Protein AF-A0A0A3J3R8-F1 (afdb_monomer)

Sequence (69 aa):
MEFISKVSEDLVAFQKRRVEFCIEKLKEEG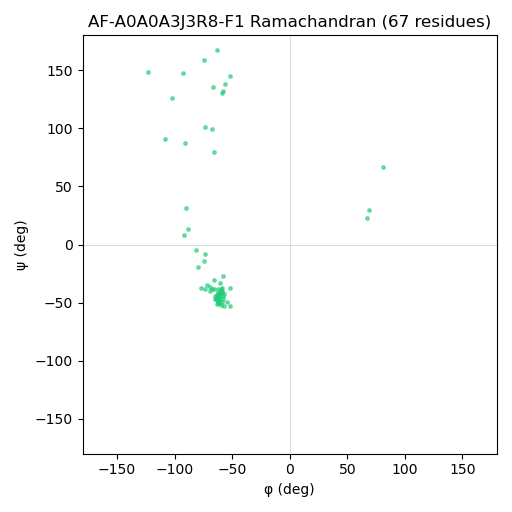EPIIEWKIYRKAGIRSDVSNEVKRFISLKVTQYESLNNK

pLDDT: mean 86.98, std 14.86, range [42.72, 96.69]

Mean predicted aligned error: 6.3 Å

Structure (mmCIF, N/CA/C/O backbone):
data_AF-A0A0A3J3R8-F1
#
_entry.id   AF-A0A0A3J3R8-F1
#
loop_
_atom_site.group_PDB
_atom_site.id
_atom_site.type_symbol
_atom_site.label_atom_id
_atom_site.label_alt_id
_atom_site.label_comp_id
_atom_site.label_asym_id
_atom_site.label_entity_id
_atom_site.label_seq_id
_atom_site.pdbx_PDB_ins_code
_atom_site.Cartn_x
_atom_site.Cartn_y
_atom_site.Cartn_z
_atom_site.occupancy
_atom_site.B_iso_or_equiv
_atom_site.auth_seq_id
_atom_site.auth_comp_id
_atom_site.auth_asym_id
_atom_site.auth_atom_id
_atom_site.pdbx_PDB_model_num
ATOM 1 N N . MET A 1 1 ? 8.095 5.496 -37.839 1.00 42.72 1 MET A N 1
ATOM 2 C CA . MET A 1 1 ? 7.267 5.475 -36.616 1.00 42.72 1 MET A CA 1
ATOM 3 C C . MET A 1 1 ? 8.194 5.736 -35.447 1.00 42.72 1 MET A C 1
ATOM 5 O O . MET A 1 1 ? 8.922 4.837 -35.053 1.00 42.72 1 MET A O 1
ATOM 9 N N . GLU A 1 2 ? 8.248 6.978 -34.969 1.00 43.16 2 GLU A N 1
ATOM 10 C CA . GLU A 1 2 ? 8.940 7.296 -33.719 1.00 43.16 2 GLU A CA 1
ATOM 11 C C . GLU 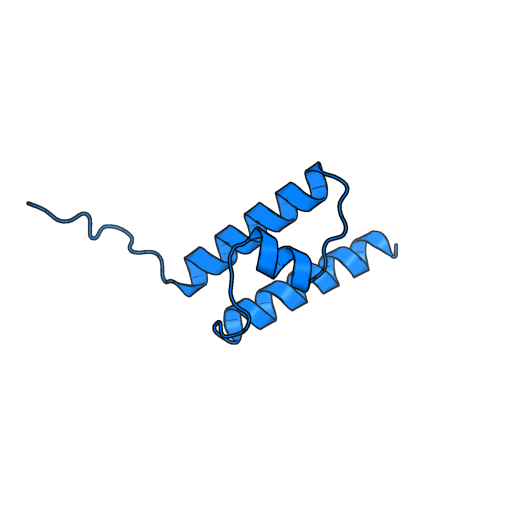A 1 2 ? 8.070 6.776 -32.578 1.00 43.16 2 GLU A C 1
ATOM 13 O O . GLU A 1 2 ? 7.023 7.337 -32.258 1.00 43.16 2 GLU A O 1
ATOM 18 N N . PHE A 1 3 ? 8.446 5.620 -32.038 1.00 52.75 3 PHE A N 1
ATOM 19 C CA . PHE A 1 3 ? 7.818 5.083 -30.842 1.00 52.75 3 PHE A CA 1
ATOM 20 C C . PHE A 1 3 ? 7.995 6.111 -29.724 1.00 52.75 3 PHE A C 1
ATOM 22 O O . PHE A 1 3 ? 9.099 6.606 -29.510 1.00 52.75 3 PHE A O 1
ATOM 29 N N . ILE A 1 4 ? 6.909 6.453 -29.029 1.00 59.56 4 ILE A N 1
ATOM 30 C CA . ILE A 1 4 ? 6.922 7.348 -27.868 1.00 59.56 4 ILE A CA 1
ATOM 31 C C . ILE A 1 4 ? 7.702 6.642 -26.748 1.00 59.56 4 ILE A C 1
ATOM 33 O O . ILE A 1 4 ? 7.131 6.047 -25.844 1.00 59.56 4 ILE A O 1
ATOM 37 N N . SER A 1 5 ? 9.030 6.677 -26.806 1.00 54.16 5 SER A N 1
ATOM 38 C CA . SER A 1 5 ? 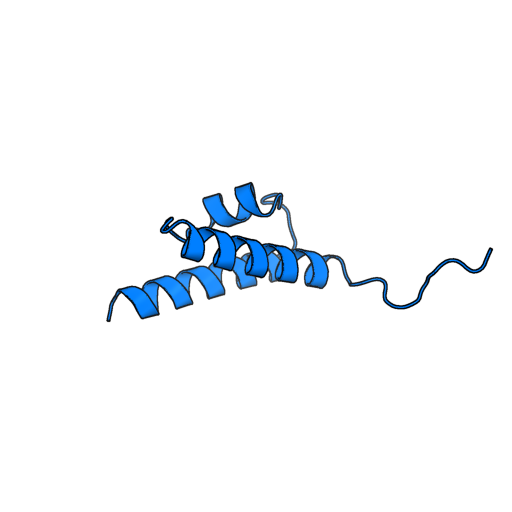9.930 6.219 -25.745 1.00 54.16 5 SER A CA 1
ATOM 39 C C . SER A 1 5 ? 10.256 7.369 -24.788 1.00 54.16 5 SER A C 1
ATOM 41 O O . SER A 1 5 ? 11.363 7.467 -24.261 1.00 54.16 5 SER A O 1
ATOM 43 N N . LYS A 1 6 ? 9.313 8.300 -24.607 1.00 51.75 6 LYS A N 1
ATOM 44 C CA . LYS A 1 6 ? 9.487 9.496 -23.785 1.00 51.75 6 LYS A CA 1
ATOM 45 C C . LYS A 1 6 ? 8.641 9.320 -22.527 1.00 51.75 6 LYS A C 1
ATOM 47 O O . LYS A 1 6 ? 7.467 9.663 -22.505 1.00 51.75 6 LYS A O 1
ATOM 52 N N . VAL A 1 7 ? 9.295 8.756 -21.508 1.00 55.75 7 VAL A N 1
ATOM 53 C CA . VAL A 1 7 ? 8.781 8.382 -20.177 1.00 55.75 7 VAL A CA 1
ATOM 54 C C . VAL A 1 7 ? 8.024 7.047 -20.159 1.00 55.75 7 VAL A C 1
ATOM 56 O O . VAL A 1 7 ? 6.829 6.983 -19.890 1.00 55.75 7 VAL A O 1
ATOM 59 N N . SER A 1 8 ? 8.738 5.943 -20.401 1.00 52.81 8 SER A N 1
ATOM 60 C CA . SER A 1 8 ? 8.299 4.648 -19.872 1.00 52.81 8 SER A CA 1
ATOM 61 C C . SER A 1 8 ? 8.431 4.713 -18.352 1.00 52.81 8 SER A C 1
ATOM 63 O O . SER A 1 8 ? 9.535 4.630 -17.813 1.00 52.81 8 SER A O 1
ATOM 65 N N . GLU A 1 9 ? 7.326 4.962 -17.661 1.00 61.09 9 GLU A N 1
ATOM 66 C CA . GLU A 1 9 ? 7.297 4.860 -16.210 1.00 61.09 9 GLU A CA 1
ATOM 67 C C . GLU A 1 9 ? 7.713 3.442 -15.796 1.00 61.09 9 GLU A C 1
ATOM 69 O O . GLU A 1 9 ? 7.223 2.461 -16.361 1.00 61.09 9 GLU A O 1
ATOM 74 N N . ASP A 1 10 ? 8.628 3.335 -14.831 1.00 83.94 10 ASP A N 1
ATOM 75 C CA . ASP A 1 10 ? 8.983 2.049 -14.237 1.00 83.94 10 ASP A CA 1
ATOM 76 C C . ASP A 1 10 ? 7.717 1.386 -13.672 1.00 83.94 10 ASP A C 1
ATOM 78 O O . ASP A 1 10 ? 6.874 2.046 -13.056 1.00 83.94 10 ASP A O 1
ATOM 82 N N . LEU A 1 11 ? 7.567 0.076 -13.873 1.00 86.50 11 LEU A N 1
ATOM 83 C CA . LEU A 1 11 ? 6.387 -0.686 -13.458 1.00 86.50 11 LEU A CA 1
ATOM 84 C C . LEU A 1 11 ? 6.057 -0.444 -11.977 1.00 86.50 11 LEU A C 1
ATOM 86 O O . LEU A 1 11 ? 4.888 -0.322 -11.608 1.00 86.50 11 LEU A O 1
ATOM 90 N N . VAL A 1 12 ? 7.091 -0.316 -11.140 1.00 90.69 12 VAL A N 1
ATOM 91 C CA . VAL A 1 12 ? 6.967 -0.000 -9.713 1.00 90.69 12 VAL A CA 1
ATOM 92 C C . VAL A 1 12 ? 6.359 1.384 -9.489 1.00 90.69 12 VAL A C 1
ATOM 94 O O . VAL A 1 12 ? 5.444 1.528 -8.677 1.00 90.69 12 VAL A O 1
ATOM 97 N N . ALA A 1 13 ? 6.831 2.406 -10.205 1.00 90.62 13 ALA A N 1
ATOM 98 C CA . ALA A 1 13 ? 6.300 3.763 -10.102 1.00 90.62 13 ALA A CA 1
ATOM 99 C C . ALA A 1 13 ? 4.831 3.817 -10.551 1.00 90.62 13 ALA A C 1
ATOM 101 O O . ALA A 1 13 ? 3.987 4.351 -9.826 1.00 90.62 13 ALA A O 1
ATOM 102 N N . PHE A 1 14 ? 4.497 3.143 -11.656 1.00 90.94 14 PHE A N 1
ATOM 103 C CA . PHE A 1 14 ? 3.117 3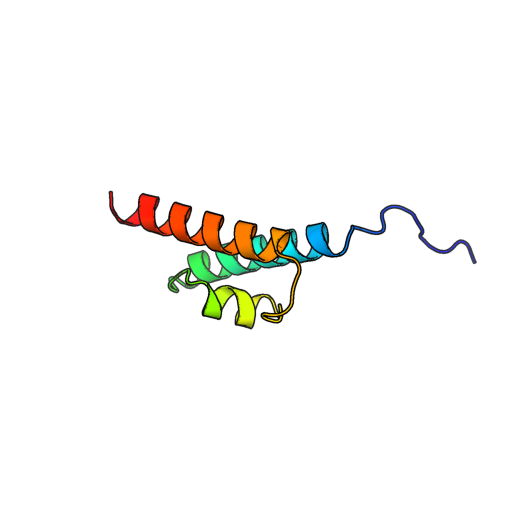.016 -12.128 1.00 90.94 14 PHE A CA 1
ATOM 104 C C . PHE A 1 14 ? 2.206 2.373 -11.075 1.00 90.94 14 PHE A C 1
ATOM 106 O O . PHE A 1 14 ? 1.119 2.879 -10.779 1.00 90.94 14 PHE A O 1
ATOM 113 N N . GLN A 1 15 ? 2.659 1.272 -10.473 1.00 93.19 15 GLN A N 1
ATOM 114 C CA . GLN A 1 15 ? 1.921 0.571 -9.424 1.00 93.19 15 GLN A CA 1
ATOM 115 C C . GLN A 1 15 ? 1.716 1.457 -8.191 1.00 93.19 15 GLN A C 1
ATOM 117 O O . GLN A 1 15 ? 0.600 1.518 -7.674 1.00 93.19 15 GLN A O 1
ATOM 122 N N . LYS A 1 16 ? 2.736 2.210 -7.758 1.00 94.56 16 LYS A N 1
ATOM 123 C CA . LYS A 1 16 ? 2.607 3.165 -6.645 1.00 94.56 16 LYS A CA 1
ATOM 124 C C . LYS A 1 16 ? 1.592 4.269 -6.940 1.00 94.56 16 LYS A C 1
ATOM 126 O O . LYS A 1 16 ? 0.732 4.519 -6.100 1.00 94.56 16 LYS A O 1
ATOM 131 N N . ARG A 1 17 ? 1.610 4.871 -8.136 1.00 94.25 17 ARG A N 1
ATOM 132 C CA . ARG A 1 17 ? 0.598 5.874 -8.522 1.00 94.25 17 ARG A CA 1
ATOM 133 C C . ARG A 1 17 ? -0.816 5.298 -8.501 1.00 94.25 17 ARG A C 1
ATOM 135 O O . ARG A 1 17 ? -1.741 5.947 -8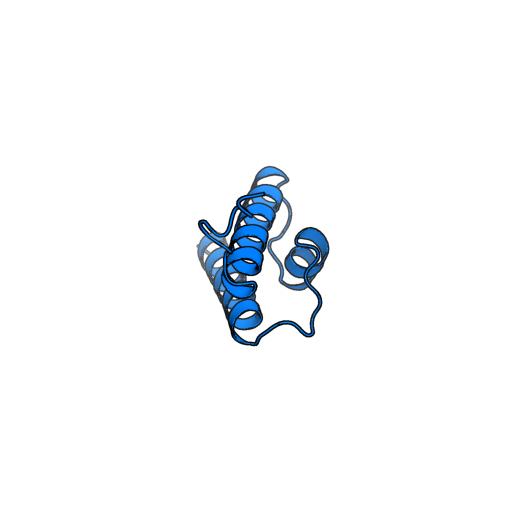.017 1.00 94.25 17 ARG A O 1
ATOM 142 N N . ARG A 1 18 ? -0.997 4.062 -8.986 1.00 94.25 18 ARG A N 1
ATOM 143 C CA . ARG A 1 18 ? -2.297 3.374 -8.908 1.00 94.25 18 ARG A CA 1
ATOM 144 C C . ARG A 1 18 ? -2.747 3.147 -7.469 1.00 94.25 18 ARG A C 1
ATOM 146 O O . ARG A 1 18 ? -3.931 3.321 -7.189 1.00 94.25 18 ARG A O 1
ATOM 153 N N . VAL A 1 19 ? -1.831 2.774 -6.573 1.00 95.94 19 VAL A N 1
ATOM 154 C CA . VAL A 1 19 ? -2.118 2.641 -5.137 1.00 95.94 19 VAL A CA 1
ATOM 155 C C . VAL A 1 19 ? -2.617 3.966 -4.568 1.00 95.94 19 VAL A C 1
ATOM 157 O O . VAL A 1 19 ? -3.673 3.981 -3.942 1.00 95.94 19 VAL A O 1
ATOM 160 N N . GLU A 1 20 ? -1.920 5.073 -4.826 1.00 96.12 20 GLU A N 1
ATOM 161 C CA . GLU A 1 20 ? -2.324 6.395 -4.328 1.00 96.12 20 GLU A CA 1
ATOM 162 C C . GLU A 1 20 ? -3.702 6.806 -4.843 1.00 96.12 20 GLU A C 1
ATOM 164 O O . GLU A 1 20 ? -4.568 7.168 -4.052 1.00 96.12 20 GLU A O 1
ATOM 169 N N . PHE A 1 21 ? -3.952 6.645 -6.143 1.00 96.12 21 PHE A N 1
ATOM 170 C CA . PHE A 1 21 ? -5.268 6.911 -6.722 1.00 96.12 21 PHE A CA 1
ATOM 171 C C . PHE A 1 21 ? -6.382 6.091 -6.050 1.00 96.12 21 PHE A C 1
ATOM 173 O O . PHE A 1 21 ? -7.462 6.608 -5.765 1.00 96.12 21 PHE A O 1
ATOM 180 N N . CYS A 1 22 ? -6.133 4.809 -5.771 1.00 96.38 22 CYS A N 1
ATOM 181 C CA . CYS A 1 22 ? -7.127 3.951 -5.128 1.00 96.38 22 CYS A CA 1
ATOM 182 C C . CYS A 1 22 ? -7.385 4.342 -3.676 1.00 96.38 22 CYS A C 1
ATOM 184 O O . CYS A 1 22 ? -8.526 4.257 -3.229 1.00 96.38 22 CYS A O 1
ATOM 186 N N . ILE A 1 23 ? -6.352 4.775 -2.956 1.00 95.94 23 ILE A N 1
ATOM 187 C CA . ILE A 1 23 ? -6.473 5.291 -1.591 1.00 95.94 23 ILE A CA 1
ATOM 188 C C . ILE A 1 23 ? -7.355 6.541 -1.581 1.00 95.94 23 ILE A C 1
ATOM 190 O O . ILE A 1 23 ? -8.287 6.598 -0.785 1.00 95.94 23 ILE A O 1
ATOM 194 N N . GLU A 1 24 ? -7.129 7.498 -2.484 1.00 95.94 24 GLU A N 1
ATOM 195 C CA . GLU A 1 24 ? -7.979 8.693 -2.579 1.00 95.94 24 GLU A CA 1
ATOM 196 C C . GLU A 1 24 ? -9.431 8.329 -2.899 1.00 95.94 24 GLU A C 1
ATOM 198 O O . GLU A 1 24 ? -10.348 8.812 -2.243 1.00 95.94 24 GLU A O 1
ATOM 203 N N . LYS A 1 25 ? -9.661 7.371 -3.804 1.00 96.06 25 LYS A N 1
ATOM 204 C CA . LYS A 1 25 ? -11.017 6.872 -4.074 1.00 96.06 25 LYS A CA 1
ATOM 205 C C . LYS A 1 25 ? -11.673 6.218 -2.862 1.00 96.06 25 LYS A C 1
ATOM 207 O O . LYS A 1 25 ? -12.872 6.363 -2.673 1.00 96.06 25 LYS A O 1
ATOM 212 N N . LEU A 1 26 ? -10.921 5.469 -2.057 1.00 95.25 26 LEU A N 1
ATOM 213 C CA . LEU A 1 26 ? -11.452 4.885 -0.822 1.00 95.25 26 LEU A CA 1
ATOM 214 C C . LEU A 1 26 ? -11.811 5.971 0.200 1.00 95.25 26 LEU A C 1
ATOM 216 O O . LEU A 1 26 ? -12.857 5.867 0.829 1.00 95.25 26 LEU A O 1
ATOM 220 N N . LYS A 1 27 ? -11.007 7.037 0.309 1.00 93.38 27 LYS A N 1
ATOM 221 C CA . LYS A 1 27 ? -11.336 8.199 1.150 1.00 93.38 27 LYS A CA 1
ATOM 222 C C . LYS A 1 27 ? -12.615 8.893 0.688 1.00 93.38 27 LYS A C 1
ATOM 224 O O . LYS A 1 27 ? -13.480 9.154 1.515 1.00 93.38 27 LYS A O 1
ATOM 229 N N . GLU A 1 28 ? -12.736 9.167 -0.613 1.00 95.38 28 GLU A N 1
ATOM 230 C CA . GLU A 1 28 ? -13.925 9.796 -1.210 1.00 95.38 28 GLU A CA 1
ATOM 231 C C . GLU A 1 28 ? -15.196 8.969 -0.968 1.00 95.38 28 GLU A C 1
ATOM 233 O O . GLU A 1 28 ? -16.261 9.525 -0.721 1.00 95.38 28 GLU A O 1
ATOM 238 N N . GLU A 1 29 ? -15.084 7.640 -1.011 1.00 94.94 29 GLU A N 1
ATOM 239 C CA . GLU A 1 29 ? -16.197 6.711 -0.788 1.00 94.94 29 GLU A CA 1
ATOM 240 C C . GLU A 1 29 ? -16.499 6.457 0.702 1.00 94.94 29 GLU A C 1
ATOM 242 O O . GLU A 1 29 ? -17.465 5.763 1.013 1.00 94.94 29 GLU A O 1
ATOM 247 N N . GLY A 1 30 ? -15.695 6.993 1.629 1.00 93.25 30 GLY A N 1
ATOM 248 C CA . GLY A 1 30 ? -15.826 6.718 3.067 1.00 93.25 30 GLY A CA 1
ATOM 249 C C . GLY A 1 30 ? -15.495 5.268 3.443 1.00 93.25 30 GLY A C 1
ATOM 250 O O . GLY A 1 30 ? -15.948 4.758 4.465 1.00 93.25 30 GLY A O 1
ATOM 251 N N . GLU A 1 31 ? -14.721 4.589 2.603 1.00 94.25 31 GLU A N 1
ATOM 252 C CA . GLU A 1 31 ? -14.391 3.177 2.730 1.00 94.25 31 GLU A CA 1
ATOM 253 C C . GLU A 1 31 ? -13.076 2.979 3.504 1.00 94.25 31 GLU A C 1
ATOM 255 O O . GLU A 1 31 ? -12.145 3.781 3.375 1.00 94.25 31 GLU A O 1
ATOM 260 N N . PRO A 1 32 ? -12.928 1.883 4.274 1.00 93.00 32 PRO A N 1
ATOM 261 C CA . PRO A 1 32 ? -11.721 1.646 5.050 1.00 93.00 32 PRO A CA 1
ATOM 262 C C . PRO A 1 32 ? -10.513 1.396 4.140 1.00 93.00 32 PRO A C 1
ATOM 264 O O . PRO A 1 32 ? -10.566 0.618 3.179 1.00 93.00 32 PRO A O 1
ATOM 267 N N . ILE A 1 33 ? -9.392 2.028 4.485 1.00 95.75 33 ILE A N 1
ATOM 268 C CA . ILE A 1 33 ? -8.128 1.922 3.754 1.00 95.75 33 ILE A CA 1
ATOM 269 C C . ILE A 1 33 ? -7.311 0.772 4.345 1.00 95.75 33 ILE A C 1
ATOM 271 O O . ILE A 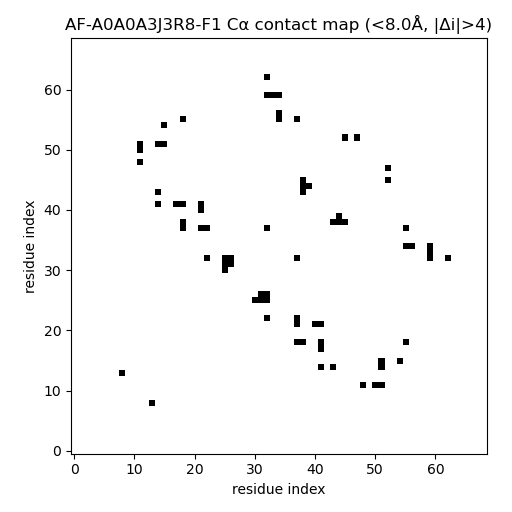1 33 ? -6.496 0.964 5.238 1.00 95.75 33 ILE A O 1
ATOM 275 N N . ILE A 1 34 ? -7.557 -0.437 3.838 1.00 95.31 34 ILE A N 1
ATOM 276 C CA . ILE A 1 34 ? -6.909 -1.686 4.273 1.00 95.31 34 ILE A CA 1
ATOM 277 C C . ILE A 1 34 ? -6.231 -2.391 3.097 1.00 95.31 34 ILE A C 1
ATOM 279 O O . ILE A 1 34 ? -6.704 -2.315 1.960 1.00 95.31 34 ILE A O 1
ATOM 283 N N . GLU A 1 35 ? -5.131 -3.102 3.367 1.00 94.75 35 GLU A N 1
ATOM 284 C CA . GLU A 1 35 ? -4.225 -3.617 2.330 1.00 94.75 35 GLU A CA 1
ATOM 285 C C . GLU A 1 35 ? -4.940 -4.417 1.234 1.00 94.75 35 GLU A C 1
ATOM 287 O O . GLU A 1 35 ? -4.815 -4.099 0.052 1.00 94.75 35 GLU A O 1
ATOM 292 N N . TRP A 1 36 ? -5.738 -5.426 1.601 1.00 94.88 36 TRP A N 1
ATOM 293 C CA . TRP A 1 36 ? -6.417 -6.288 0.624 1.00 94.88 36 TRP A CA 1
ATOM 294 C C . TRP A 1 36 ? -7.367 -5.506 -0.296 1.00 94.88 36 TRP A C 1
ATOM 296 O O . TRP A 1 36 ? -7.514 -5.847 -1.474 1.00 94.88 36 TRP A O 1
ATOM 306 N N . LYS A 1 37 ? -7.995 -4.440 0.218 1.00 95.38 37 LYS A N 1
ATOM 307 C CA . LYS A 1 37 ? -8.917 -3.596 -0.549 1.00 95.38 37 LYS A CA 1
ATOM 308 C C . LYS A 1 37 ? -8.147 -2.722 -1.531 1.00 95.38 37 LYS A C 1
ATOM 310 O O . LYS A 1 37 ? -8.572 -2.588 -2.677 1.00 95.38 37 LYS A O 1
ATOM 315 N N . ILE A 1 38 ? -6.980 -2.222 -1.121 1.00 95.56 38 ILE A N 1
ATOM 316 C CA . ILE A 1 38 ? -6.042 -1.516 -1.999 1.00 95.56 38 ILE A CA 1
ATOM 317 C C . ILE A 1 38 ? -5.557 -2.448 -3.114 1.00 95.56 38 ILE A C 1
ATOM 319 O O . ILE A 1 38 ? -5.684 -2.079 -4.277 1.00 95.56 38 ILE A O 1
ATOM 323 N N . TYR A 1 39 ? -5.085 -3.663 -2.801 1.00 95.12 39 TYR A N 1
ATOM 324 C CA . TYR A 1 39 ? -4.658 -4.639 -3.818 1.00 95.12 39 TYR A CA 1
ATOM 325 C C . TYR A 1 39 ? -5.765 -4.905 -4.846 1.00 95.12 39 TYR A C 1
ATOM 327 O O . TYR A 1 39 ? -5.544 -4.775 -6.053 1.00 95.12 39 TYR A O 1
ATOM 335 N N . ARG A 1 40 ? -6.986 -5.196 -4.371 1.00 94.56 40 ARG A N 1
ATOM 336 C CA . ARG A 1 40 ? -8.147 -5.456 -5.233 1.00 94.56 40 ARG A CA 1
ATOM 337 C C . ARG A 1 40 ? -8.491 -4.246 -6.109 1.00 94.56 40 ARG A C 1
ATOM 339 O O . ARG A 1 40 ? -8.644 -4.407 -7.316 1.00 94.56 40 ARG A O 1
ATOM 346 N N . LYS A 1 41 ? -8.611 -3.048 -5.528 1.00 94.62 41 LYS A N 1
ATOM 347 C CA . LYS A 1 41 ? -9.049 -1.836 -6.247 1.00 94.62 41 LYS A CA 1
ATOM 348 C C . LYS A 1 41 ? -7.977 -1.308 -7.204 1.00 94.62 41 LYS A C 1
ATOM 350 O O . LYS A 1 41 ? -8.292 -0.857 -8.304 1.00 94.62 41 LYS A O 1
ATOM 355 N N . ALA A 1 42 ? -6.705 -1.442 -6.831 1.00 93.75 42 ALA A N 1
ATOM 356 C CA . ALA A 1 42 ? -5.578 -1.073 -7.678 1.00 93.75 42 ALA A CA 1
ATOM 357 C C . ALA A 1 42 ? -5.326 -2.074 -8.813 1.00 93.75 42 ALA A C 1
ATOM 359 O O . ALA A 1 42 ? -4.631 -1.717 -9.765 1.00 93.75 42 ALA A O 1
ATOM 360 N N . GLY A 1 43 ? -5.911 -3.277 -8.763 1.00 93.88 43 GLY A N 1
ATOM 361 C CA . GLY A 1 43 ? -5.647 -4.344 -9.732 1.00 93.88 43 GLY A CA 1
ATOM 362 C C . GLY A 1 43 ? -4.230 -4.907 -9.600 1.00 93.88 43 GLY A C 1
ATOM 363 O O . GLY A 1 43 ? -3.625 -5.310 -10.590 1.00 93.88 43 GLY A O 1
ATOM 364 N N . ILE A 1 44 ? -3.681 -4.878 -8.385 1.00 91.62 44 ILE A N 1
ATOM 365 C CA . ILE A 1 44 ? -2.313 -5.284 -8.072 1.00 91.62 44 ILE A CA 1
ATOM 366 C C . ILE A 1 44 ? -2.367 -6.669 -7.433 1.00 91.62 44 ILE A C 1
ATOM 368 O O . ILE A 1 44 ? -3.089 -6.892 -6.461 1.00 91.62 44 ILE A O 1
ATOM 372 N N . ARG A 1 45 ? -1.604 -7.613 -7.984 1.00 89.69 45 ARG A N 1
ATOM 373 C CA . ARG A 1 45 ? -1.488 -8.965 -7.431 1.00 89.69 45 ARG A CA 1
ATOM 374 C C . ARG A 1 45 ? -0.625 -8.971 -6.165 1.00 89.69 45 ARG A C 1
ATOM 376 O O . ARG A 1 45 ? 0.199 -8.094 -5.941 1.00 89.69 45 ARG A O 1
ATOM 383 N N . SER A 1 46 ? -0.780 -9.985 -5.325 1.00 81.75 46 SER A N 1
ATOM 384 C CA . SER A 1 46 ? 0.018 -10.130 -4.099 1.00 81.75 46 SER A CA 1
ATOM 385 C C . SER A 1 46 ? 1.469 -10.567 -4.352 1.00 81.75 46 SER A C 1
ATOM 387 O O . SER A 1 46 ? 2.276 -10.585 -3.424 1.00 81.75 46 SER A O 1
ATOM 389 N N . ASP A 1 47 ? 1.825 -10.928 -5.584 1.00 89.06 47 ASP A N 1
ATOM 390 C CA . ASP A 1 47 ? 3.172 -11.326 -6.010 1.00 89.06 47 ASP A CA 1
ATOM 391 C C . ASP A 1 47 ? 4.021 -10.150 -6.532 1.00 89.06 47 ASP A C 1
ATOM 393 O O . ASP A 1 47 ? 5.129 -10.366 -7.016 1.00 89.06 47 ASP A O 1
ATOM 397 N N . VAL A 1 48 ? 3.551 -8.902 -6.391 1.00 90.62 48 VAL A N 1
ATOM 398 C CA . VAL A 1 48 ? 4.333 -7.718 -6.782 1.00 90.62 48 VAL A CA 1
ATOM 399 C C . VAL A 1 48 ? 5.621 -7.543 -5.981 1.00 90.62 48 VAL A C 1
ATOM 401 O O . VAL A 1 48 ? 5.838 -8.165 -4.936 1.00 90.62 48 VAL A O 1
ATOM 404 N N . SER A 1 49 ? 6.470 -6.640 -6.474 1.00 92.56 49 SER A N 1
ATOM 405 C CA . SER A 1 49 ? 7.731 -6.278 -5.839 1.00 92.56 49 SER A CA 1
ATOM 406 C C . SER A 1 49 ? 7.546 -5.899 -4.365 1.00 92.56 49 SER A C 1
ATOM 408 O O . SER A 1 49 ? 6.566 -5.264 -3.962 1.00 92.56 49 SER A O 1
ATOM 410 N N . ASN A 1 50 ? 8.540 -6.254 -3.547 1.00 93.62 50 ASN A N 1
ATOM 411 C CA . ASN A 1 50 ? 8.553 -5.916 -2.121 1.00 93.62 50 ASN A CA 1
ATOM 412 C C . ASN A 1 50 ? 8.472 -4.404 -1.879 1.00 93.62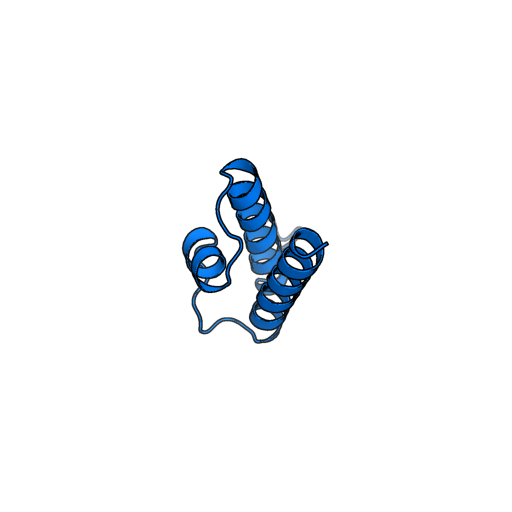 50 ASN A C 1
ATOM 414 O O . ASN A 1 50 ? 7.959 -3.966 -0.853 1.00 93.62 50 ASN A O 1
ATOM 418 N N . GLU A 1 51 ? 8.943 -3.605 -2.834 1.00 93.62 51 GLU A N 1
ATOM 419 C CA . GLU A 1 51 ? 8.854 -2.154 -2.776 1.00 93.62 51 GLU A CA 1
ATOM 420 C C . GLU A 1 51 ? 7.403 -1.656 -2.817 1.00 93.62 51 GLU A C 1
ATOM 422 O O . GLU A 1 51 ? 7.024 -0.805 -2.011 1.00 93.62 51 GLU A O 1
ATOM 427 N N . VAL A 1 52 ? 6.570 -2.216 -3.700 1.00 94.12 52 VAL A N 1
ATOM 428 C CA . VAL A 1 52 ? 5.143 -1.869 -3.777 1.00 94.12 52 VAL A CA 1
ATOM 429 C C . VAL A 1 52 ? 4.395 -2.383 -2.554 1.00 94.12 52 VAL A C 1
ATOM 431 O O . VAL A 1 52 ? 3.588 -1.646 -1.992 1.00 94.12 52 VAL A O 1
ATOM 434 N N . LYS A 1 53 ? 4.713 -3.595 -2.078 1.00 95.56 53 LYS A N 1
ATOM 435 C CA . LYS A 1 53 ? 4.136 -4.135 -0.834 1.00 95.56 53 LYS A CA 1
ATOM 436 C C . LYS A 1 53 ? 4.397 -3.207 0.347 1.00 95.56 53 LYS A C 1
ATOM 438 O O . LYS A 1 53 ? 3.463 -2.762 1.003 1.00 95.56 53 LYS A O 1
ATOM 443 N N . ARG A 1 54 ? 5.667 -2.844 0.558 1.00 95.94 54 ARG A N 1
ATOM 444 C CA . ARG A 1 54 ? 6.080 -1.939 1.636 1.00 95.94 54 ARG A CA 1
ATOM 445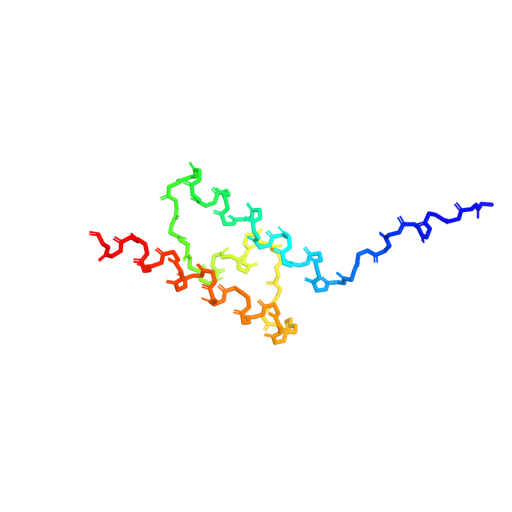 C C . ARG A 1 54 ? 5.410 -0.574 1.517 1.00 95.94 54 ARG A C 1
ATOM 447 O O . ARG A 1 54 ? 5.045 0.011 2.532 1.00 95.94 54 ARG A O 1
ATOM 454 N N . PHE A 1 55 ? 5.249 -0.068 0.296 1.00 96.25 55 PHE A N 1
ATOM 455 C CA . PHE A 1 55 ? 4.555 1.191 0.052 1.00 96.25 55 PHE A CA 1
ATOM 456 C C . PHE A 1 55 ? 3.080 1.129 0.467 1.00 96.25 55 PHE A C 1
ATOM 458 O O . PHE A 1 55 ? 2.612 2.034 1.153 1.00 96.25 55 PHE A O 1
ATOM 465 N N . ILE A 1 56 ? 2.368 0.055 0.107 1.00 95.81 56 ILE A N 1
ATOM 466 C CA . ILE A 1 56 ? 0.972 -0.161 0.511 1.00 95.81 56 ILE A CA 1
ATOM 467 C C . ILE A 1 56 ? 0.862 -0.212 2.038 1.00 95.81 56 ILE A C 1
ATOM 469 O O . ILE A 1 56 ? 0.092 0.562 2.605 1.00 95.81 56 ILE A O 1
ATOM 473 N N . SER A 1 57 ? 1.670 -1.046 2.701 1.00 96.00 57 SER A N 1
ATOM 474 C CA . SER A 1 57 ? 1.654 -1.173 4.164 1.00 96.00 57 SER A CA 1
ATOM 475 C C . SER A 1 57 ? 1.920 0.164 4.856 1.00 96.00 57 SER A C 1
ATOM 477 O O . SER A 1 57 ? 1.190 0.556 5.760 1.00 96.00 57 SER A O 1
ATOM 479 N N . LEU A 1 58 ? 2.914 0.924 4.379 1.00 96.69 58 LEU A N 1
ATOM 480 C CA . LEU A 1 58 ? 3.247 2.238 4.930 1.00 96.69 58 LEU A CA 1
ATOM 481 C C . LEU A 1 58 ? 2.080 3.229 4.819 1.00 96.69 58 LEU A C 1
ATOM 483 O O . LEU A 1 58 ? 1.812 3.961 5.770 1.00 96.69 58 LEU A O 1
ATOM 487 N N . LYS A 1 59 ? 1.364 3.248 3.689 1.00 95.31 59 LYS A N 1
ATOM 488 C CA . LYS A 1 59 ? 0.195 4.122 3.511 1.00 95.31 59 LYS A CA 1
ATOM 489 C C . LYS A 1 59 ? -0.976 3.720 4.413 1.00 95.31 59 LYS A C 1
ATOM 491 O O . LYS A 1 59 ? -1.642 4.605 4.945 1.00 95.31 59 LYS A O 1
ATOM 496 N N . VAL A 1 60 ? -1.209 2.420 4.608 1.00 95.31 60 VAL A N 1
ATOM 497 C CA . VAL A 1 60 ? -2.243 1.917 5.530 1.00 95.31 60 VAL A CA 1
ATOM 498 C C . VAL A 1 60 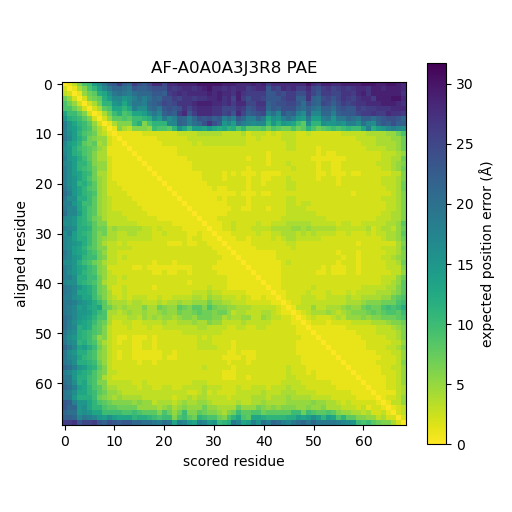? -1.926 2.338 6.965 1.00 95.31 60 VAL A C 1
ATOM 500 O O . VAL A 1 60 ? -2.752 2.991 7.595 1.00 95.31 60 VAL A O 1
ATOM 503 N N . THR A 1 61 ? -0.704 2.092 7.447 1.00 95.31 61 THR A N 1
ATOM 504 C CA . THR A 1 61 ? -0.287 2.499 8.800 1.00 95.31 61 THR A CA 1
ATOM 505 C C . THR A 1 61 ? -0.394 4.010 9.013 1.00 95.31 61 THR A C 1
ATOM 507 O O . THR A 1 61 ? -0.821 4.459 10.077 1.00 95.31 61 THR A O 1
ATOM 510 N N . GLN A 1 62 ? -0.028 4.820 8.011 1.00 92.56 62 GLN A N 1
ATOM 511 C CA . GLN A 1 62 ? -0.193 6.276 8.077 1.00 92.56 62 GLN A CA 1
ATOM 512 C C . GLN A 1 62 ? -1.659 6.675 8.246 1.00 92.56 62 GLN A C 1
ATOM 514 O O . GLN A 1 62 ? -1.963 7.532 9.071 1.00 92.56 62 GLN A O 1
ATOM 519 N N . TYR A 1 63 ? -2.561 6.050 7.489 1.00 90.56 63 TYR A N 1
ATOM 520 C CA . TYR A 1 63 ? -3.990 6.319 7.592 1.00 90.56 63 TYR A CA 1
ATOM 521 C C . TYR A 1 63 ? -4.558 5.917 8.958 1.00 90.56 63 TYR A C 1
ATOM 523 O O . TYR A 1 63 ? -5.235 6.716 9.600 1.00 90.56 63 TYR A O 1
ATOM 531 N N . GLU A 1 64 ? -4.228 4.720 9.444 1.00 89.25 64 GLU A N 1
ATOM 532 C CA . GLU A 1 64 ? -4.639 4.258 10.774 1.00 89.25 64 GLU A CA 1
ATOM 533 C C . GLU A 1 64 ? -4.131 5.192 11.879 1.00 89.25 64 GLU A C 1
ATOM 535 O O . GLU A 1 64 ? -4.866 5.529 12.803 1.00 89.25 64 GLU A O 1
ATOM 540 N N . SER A 1 65 ? -2.890 5.671 11.766 1.00 89.94 65 SER A N 1
ATOM 541 C CA . SER A 1 65 ? -2.306 6.603 12.738 1.00 89.94 65 SER A CA 1
ATOM 542 C C . SER A 1 65 ? -3.005 7.967 12.755 1.00 89.94 65 SER A C 1
ATOM 544 O O . SER A 1 65 ? -3.034 8.620 13.794 1.00 89.94 65 SER A O 1
ATOM 546 N N . LEU A 1 66 ? -3.546 8.411 11.616 1.00 86.38 66 LEU A N 1
ATOM 547 C CA . LEU A 1 66 ? -4.295 9.666 11.507 1.00 86.38 66 LEU A CA 1
ATOM 548 C C . LEU A 1 66 ? -5.716 9.545 12.067 1.00 86.38 66 LEU A C 1
ATOM 550 O O . LEU A 1 66 ? -6.185 10.489 12.688 1.00 86.38 66 LEU A O 1
ATOM 554 N N . ASN A 1 67 ? -6.376 8.400 11.875 1.00 81.00 67 ASN A N 1
ATOM 555 C CA . ASN A 1 67 ? -7.736 8.167 12.373 1.00 81.00 67 ASN A CA 1
ATOM 556 C C . ASN A 1 67 ? -7.803 7.794 13.863 1.00 81.00 67 ASN A C 1
ATOM 558 O O . ASN A 1 67 ? -8.870 7.895 14.459 1.00 81.00 67 ASN A O 1
ATOM 562 N N . ASN A 1 68 ? -6.700 7.337 14.463 1.00 72.12 68 ASN A N 1
ATOM 563 C CA . ASN A 1 68 ? -6.626 6.990 15.889 1.00 72.12 68 ASN A CA 1
ATOM 564 C C . ASN A 1 68 ? -6.248 8.184 16.798 1.00 72.12 68 ASN A C 1
ATOM 566 O O . ASN A 1 68 ? -5.885 7.974 17.957 1.00 72.12 68 ASN A O 1
ATOM 570 N N . LYS A 1 69 ? -6.293 9.418 16.283 1.00 53.06 69 LYS A N 1
ATOM 571 C CA . LYS A 1 69 ? -6.080 10.672 17.024 1.00 53.06 69 LYS A CA 1
ATOM 572 C C . LYS A 1 69 ? -7.378 11.456 17.137 1.00 53.06 69 LYS A C 1
ATOM 574 O O . LYS A 1 69 ? -7.562 12.073 18.207 1.00 53.06 69 LYS A O 1
#

Foldseek 3Di:
DPDCPPDPDDPLRVLLVLLVVQQVVCVVVVHQLDQVSSCVSSVHDPPDDPSSVVSSVVVNVVVVVVVVD

Organism: NCBI:txid1211035

Secondary structure (DSSP, 8-state):
-----S----HHHHHHHHHHHHHHHHHHTT----HHHHHHHHT--TTS-HHHHHHHHHHHHHHHHHHT-

Radius of gyration: 14.14 Å; Cα contacts (8 Å, |Δi|>4): 38; chains: 1; bounding box: 26×22×54 Å

Solvent-accessible surface area (backbone atoms only — not comparable to full-atom values): 4240 Å² total; per-residue (Å²): 133,87,71,87,77,79,75,78,68,52,71,66,58,51,50,47,53,38,44,54,54,39,51,53,51,26,57,76,70,74,44,84,75,43,67,72,56,46,32,62,70,44,72,48,66,92,83,59,58,70,67,54,52,50,51,49,53,53,54,33,53,52,51,54,60,62,74,75,108

Nearest PDB structures (foldseek):
  8h7a-assembly2_E  TM=6.202E-01  e=2.958E+00  Homo sapiens
  1zao-assembly1_A  TM=7.131E-01  e=8.215E+00  Archaeoglobus fulgidus